Protein AF-A0A8H6GM80-F1 (afdb_monomer_lite)

pLDDT: mean 71.22, std 14.94, range [37.31, 90.62]

Structure (mmCIF, N/CA/C/O backbone):
data_AF-A0A8H6GM80-F1
#
_entry.id   AF-A0A8H6GM80-F1
#
loop_
_atom_site.group_PDB
_atom_site.id
_atom_site.type_symbol
_atom_site.label_atom_id
_atom_site.label_alt_id
_atom_site.label_comp_id
_atom_site.label_asym_id
_atom_site.label_entity_id
_atom_site.label_seq_id
_atom_site.pdbx_PDB_ins_code
_atom_site.Cartn_x
_atom_site.Cartn_y
_atom_site.Cartn_z
_atom_site.occupancy
_atom_site.B_iso_or_equiv
_atom_site.auth_seq_id
_atom_site.auth_comp_id
_atom_site.auth_asym_id
_atom_site.auth_atom_id
_atom_site.pdbx_PDB_model_num
ATOM 1 N N . MET A 1 1 ? -9.389 -9.774 24.289 1.00 68.50 1 MET A N 1
ATOM 2 C CA . MET A 1 1 ? -9.754 -8.345 24.229 1.00 68.50 1 MET A CA 1
ATOM 3 C C . MET A 1 1 ? -9.717 -7.884 22.783 1.00 68.50 1 MET A C 1
ATOM 5 O O . MET A 1 1 ? -8.784 -8.244 22.069 1.00 68.50 1 MET A O 1
ATOM 9 N N . GLU A 1 2 ? -10.727 -7.139 22.351 1.00 72.88 2 GLU A N 1
ATOM 10 C CA . GLU A 1 2 ? -10.858 -6.604 20.988 1.00 72.88 2 GLU A CA 1
ATOM 11 C C . GLU A 1 2 ? -9.755 -5.573 20.665 1.00 72.88 2 GLU A C 1
ATOM 13 O O . GLU A 1 2 ? -9.145 -5.624 19.599 1.00 72.88 2 GLU A O 1
ATOM 18 N N . THR A 1 3 ? -9.348 -4.752 21.636 1.00 73.00 3 THR A N 1
ATOM 19 C CA . THR A 1 3 ? -8.242 -3.785 21.493 1.00 73.00 3 THR A CA 1
ATOM 20 C C . THR A 1 3 ? -6.924 -4.424 21.049 1.00 73.00 3 THR A C 1
ATOM 22 O O . THR A 1 3 ? -6.280 -3.933 20.125 1.00 73.00 3 THR A O 1
ATOM 25 N N . ALA A 1 4 ? -6.534 -5.557 21.643 1.00 76.81 4 ALA A N 1
ATOM 26 C CA . ALA A 1 4 ? -5.304 -6.262 21.266 1.00 76.81 4 ALA A CA 1
ATOM 27 C C . ALA A 1 4 ? -5.347 -6.755 19.809 1.00 76.81 4 ALA A C 1
ATOM 29 O O . ALA A 1 4 ? -4.342 -6.722 19.103 1.00 76.81 4 ALA A O 1
ATOM 30 N N . ARG A 1 5 ? -6.531 -7.158 19.334 1.00 77.69 5 ARG A N 1
ATOM 31 C CA . ARG A 1 5 ? -6.760 -7.578 17.950 1.00 77.69 5 ARG A CA 1
ATOM 32 C C . ARG A 1 5 ? -6.654 -6.397 16.988 1.00 77.69 5 ARG A C 1
ATOM 34 O O . ARG A 1 5 ? -5.977 -6.516 15.973 1.00 77.69 5 ARG A O 1
ATOM 41 N N . ARG A 1 6 ? -7.251 -5.249 17.322 1.00 75.75 6 ARG A N 1
ATOM 42 C CA . ARG A 1 6 ? -7.136 -4.013 16.524 1.00 75.75 6 ARG A CA 1
ATOM 43 C C . ARG A 1 6 ? -5.678 -3.556 16.404 1.00 75.75 6 ARG A C 1
ATOM 45 O O . ARG A 1 6 ? -5.220 -3.260 15.303 1.00 75.75 6 ARG A O 1
ATOM 52 N N . VAL A 1 7 ? -4.936 -3.562 17.516 1.00 79.25 7 VAL A N 1
ATOM 53 C CA . VAL A 1 7 ? -3.498 -3.235 17.540 1.00 79.25 7 VAL A CA 1
ATOM 54 C C . VAL A 1 7 ? -2.699 -4.212 16.679 1.00 79.25 7 VAL A C 1
ATOM 56 O O . VAL A 1 7 ? -1.862 -3.784 15.889 1.00 79.25 7 VAL A O 1
ATOM 59 N N . TRP A 1 8 ? -2.991 -5.510 16.773 1.00 83.81 8 TRP A N 1
ATOM 60 C CA . TRP A 1 8 ? -2.336 -6.533 15.961 1.00 83.81 8 TRP A CA 1
ATOM 61 C C . TRP A 1 8 ? -2.511 -6.283 14.457 1.00 83.81 8 TRP A C 1
ATOM 63 O O . TRP A 1 8 ? -1.528 -6.222 13.720 1.00 83.81 8 TRP A O 1
ATOM 73 N N . TRP A 1 9 ? -3.745 -6.050 14.001 1.00 81.88 9 TRP A N 1
ATOM 74 C CA . TRP A 1 9 ? -4.018 -5.734 12.596 1.00 81.88 9 TRP A CA 1
ATOM 75 C C . TRP A 1 9 ? -3.342 -4.436 12.141 1.00 81.88 9 TRP A C 1
ATOM 77 O O . TRP A 1 9 ? -2.825 -4.380 11.028 1.00 81.88 9 TRP A O 1
ATOM 87 N N . TYR A 1 10 ? -3.273 -3.421 13.005 1.00 81.56 10 TYR A N 1
ATOM 88 C CA . TYR A 1 10 ? -2.550 -2.185 12.704 1.00 81.56 10 TYR A CA 1
ATOM 89 C C . TYR A 1 10 ? -1.044 -2.412 12.510 1.00 81.56 10 TYR A C 1
ATOM 91 O O . TYR A 1 10 ? -0.467 -1.885 11.557 1.00 81.56 10 TYR A O 1
ATOM 99 N N . LEU A 1 11 ? -0.413 -3.213 13.375 1.00 86.25 11 LEU A N 1
ATOM 100 C CA . LEU A 1 11 ? 1.009 -3.554 13.258 1.00 86.25 11 LEU A CA 1
ATOM 101 C C . LEU A 1 11 ? 1.302 -4.261 11.937 1.00 86.25 11 LEU A C 1
ATOM 103 O O . LEU A 1 11 ? 2.236 -3.882 11.243 1.00 86.25 11 LEU A O 1
ATOM 107 N N . ILE A 1 12 ? 0.461 -5.222 11.555 1.00 84.88 12 ILE A N 1
ATOM 108 C CA . ILE A 1 12 ? 0.599 -5.946 10.286 1.00 84.88 12 ILE A CA 1
ATOM 109 C C . ILE A 1 12 ? 0.426 -5.023 9.087 1.00 84.88 12 ILE A C 1
ATOM 111 O O . ILE A 1 12 ? 1.225 -5.080 8.161 1.00 84.88 12 ILE A O 1
ATOM 115 N N . GLY A 1 13 ? -0.607 -4.177 9.088 1.00 84.88 13 GLY A N 1
ATOM 116 C CA . GLY A 1 13 ? -0.810 -3.211 8.010 1.00 84.88 13 GLY A CA 1
ATOM 117 C C . GLY A 1 13 ? 0.378 -2.264 7.870 1.00 84.88 13 GLY A C 1
ATOM 118 O O . GLY A 1 13 ? 0.811 -1.979 6.762 1.00 84.88 13 GLY A O 1
ATOM 119 N N . THR A 1 14 ? 0.940 -1.824 8.996 1.00 86.44 14 THR A N 1
ATOM 120 C CA . THR A 1 14 ? 2.087 -0.910 9.026 1.00 86.44 14 THR A CA 1
ATOM 121 C C . THR A 1 14 ? 3.365 -1.590 8.544 1.00 86.44 14 THR A C 1
ATOM 123 O O . THR A 1 14 ? 4.041 -1.046 7.679 1.00 86.44 14 THR A O 1
ATOM 126 N N . ASP A 1 15 ? 3.668 -2.789 9.044 1.00 87.69 15 ASP A N 1
ATOM 127 C CA . ASP A 1 15 ? 4.794 -3.607 8.581 1.00 87.69 15 ASP A CA 1
ATOM 128 C C . ASP A 1 15 ? 4.686 -3.877 7.075 1.00 87.69 15 ASP A C 1
ATOM 130 O O . ASP A 1 15 ? 5.651 -3.705 6.328 1.00 87.69 15 ASP A O 1
ATOM 134 N N . ALA A 1 16 ? 3.469 -4.174 6.606 1.00 85.81 16 ALA A N 1
ATOM 135 C CA . ALA A 1 16 ? 3.229 -4.406 5.197 1.00 85.81 16 ALA A CA 1
ATOM 136 C C . ALA A 1 16 ? 3.372 -3.163 4.319 1.00 85.81 16 ALA A C 1
ATOM 138 O O . ALA A 1 16 ? 3.822 -3.249 3.180 1.00 85.81 16 ALA A O 1
ATOM 139 N N . MET A 1 17 ? 3.009 -2.003 4.854 1.00 87.69 17 MET A N 1
ATOM 140 C CA . MET A 1 17 ? 3.178 -0.724 4.183 1.00 87.69 17 MET A CA 1
ATOM 141 C C . MET A 1 17 ? 4.657 -0.326 4.097 1.00 87.69 17 MET A C 1
ATOM 143 O O . MET A 1 17 ? 5.117 0.122 3.050 1.00 87.69 17 MET A O 1
ATOM 147 N N . ILE A 1 18 ? 5.401 -0.476 5.199 1.00 86.94 18 ILE A N 1
ATOM 148 C CA . ILE A 1 18 ? 6.799 -0.037 5.314 1.00 86.94 18 ILE A CA 1
ATOM 149 C C . ILE A 1 18 ? 7.702 -0.822 4.368 1.00 86.94 18 ILE A C 1
ATOM 151 O O . ILE A 1 18 ? 8.552 -0.220 3.716 1.00 86.94 18 ILE A O 1
ATOM 155 N N . SER A 1 19 ? 7.481 -2.127 4.218 1.00 86.31 19 SER A N 1
ATOM 156 C CA . SER A 1 19 ? 8.267 -2.965 3.302 1.00 86.31 19 SER A CA 1
ATOM 157 C C . SER A 1 19 ? 8.147 -2.549 1.829 1.00 86.31 19 SER A C 1
ATOM 159 O O . SER A 1 19 ? 8.961 -2.939 0.993 1.00 86.31 19 SER A O 1
ATOM 161 N N . ARG A 1 20 ? 7.134 -1.751 1.475 1.00 85.75 20 ARG A N 1
ATOM 162 C CA . ARG A 1 20 ? 6.942 -1.229 0.118 1.00 85.75 20 ARG A CA 1
ATOM 163 C C . ARG A 1 20 ? 7.682 0.084 -0.126 1.00 85.75 20 ARG A C 1
ATOM 165 O O . ARG A 1 20 ? 7.876 0.455 -1.290 1.00 85.75 20 ARG A O 1
ATOM 172 N N . PHE A 1 21 ? 8.094 0.795 0.921 1.00 83.88 21 PHE A N 1
ATOM 173 C CA . PHE A 1 21 ? 8.881 2.016 0.780 1.00 83.88 21 PHE A CA 1
ATOM 174 C C . PHE A 1 21 ? 10.368 1.698 0.556 1.00 83.88 21 PHE A C 1
ATOM 176 O O . PHE A 1 21 ? 10.851 0.675 1.040 1.00 83.88 21 PHE A O 1
ATOM 183 N N . PRO A 1 22 ? 11.099 2.545 -0.194 1.00 78.50 22 PRO A N 1
ATOM 184 C CA . PRO A 1 22 ? 12.536 2.375 -0.370 1.00 78.50 22 PRO A CA 1
ATOM 185 C C . PRO A 1 22 ? 13.278 2.435 0.965 1.00 78.50 22 PRO A C 1
ATOM 187 O O . PRO A 1 22 ? 13.010 3.312 1.788 1.00 78.50 22 PRO A O 1
ATOM 190 N N . GLY A 1 23 ? 14.240 1.536 1.162 1.00 80.62 23 GLY A N 1
ATOM 191 C CA . GLY A 1 23 ? 15.096 1.541 2.345 1.00 80.62 23 GLY A CA 1
ATOM 192 C C . GLY A 1 23 ? 15.593 0.151 2.746 1.00 80.62 23 GLY A C 1
ATOM 193 O O . GLY A 1 23 ? 15.346 -0.825 2.043 1.00 80.62 23 GLY A O 1
ATOM 194 N N . PRO A 1 24 ? 16.261 0.033 3.907 1.00 79.38 24 PRO A N 1
ATOM 195 C CA . PRO A 1 24 ? 16.845 -1.229 4.377 1.00 79.38 24 PRO A CA 1
ATOM 196 C C . PRO A 1 24 ? 15.836 -2.369 4.571 1.00 79.38 24 PRO A C 1
ATOM 198 O O . PRO A 1 24 ? 16.219 -3.533 4.605 1.00 79.38 24 PRO A O 1
ATOM 201 N N . HIS A 1 25 ? 14.556 -2.031 4.727 1.00 76.38 25 HIS A N 1
ATOM 202 C CA . HIS A 1 25 ? 13.464 -2.976 4.957 1.00 76.38 25 HIS A CA 1
ATOM 203 C C . HIS A 1 25 ? 12.649 -3.265 3.691 1.00 76.38 25 HIS A C 1
ATOM 205 O O . HIS A 1 25 ? 11.655 -3.987 3.752 1.00 76.38 25 HIS A O 1
ATOM 211 N N . GLU A 1 26 ? 13.041 -2.703 2.545 1.00 82.75 26 GLU A N 1
ATOM 212 C CA . GLU A 1 26 ? 12.321 -2.898 1.294 1.00 82.75 26 GLU A CA 1
ATOM 213 C C . GLU A 1 26 ? 12.203 -4.391 0.946 1.00 82.75 26 GLU A C 1
ATOM 215 O O . GLU A 1 26 ? 13.153 -5.166 1.060 1.00 82.75 26 GLU A O 1
ATOM 220 N N . GLY A 1 27 ? 11.001 -4.805 0.548 1.00 78.50 27 GLY A N 1
ATOM 221 C CA . GLY A 1 27 ? 10.684 -6.180 0.174 1.00 78.50 27 GLY A CA 1
ATOM 222 C C . GLY A 1 27 ? 10.676 -7.177 1.334 1.00 78.50 27 GLY A C 1
ATOM 223 O O . GLY A 1 27 ? 10.428 -8.360 1.106 1.00 78.50 27 GLY A O 1
ATOM 224 N N . THR A 1 28 ? 10.909 -6.726 2.570 1.00 81.81 28 THR A N 1
ATOM 225 C CA . THR A 1 28 ? 10.991 -7.594 3.746 1.00 81.81 28 THR A CA 1
ATOM 226 C C . THR A 1 28 ? 9.916 -7.217 4.759 1.00 81.81 28 THR A C 1
ATOM 228 O O . THR A 1 28 ? 9.810 -6.065 5.163 1.00 81.81 28 THR A O 1
ATOM 231 N N . TYR A 1 29 ? 9.127 -8.201 5.185 1.00 79.44 29 TYR A N 1
ATOM 232 C CA . TYR A 1 29 ? 8.116 -8.049 6.234 1.00 79.44 29 TYR A CA 1
ATOM 233 C C . TYR A 1 29 ? 8.657 -8.640 7.534 1.00 79.44 29 TYR A C 1
ATOM 235 O O . TYR A 1 29 ? 9.194 -9.752 7.526 1.00 79.44 29 TYR A O 1
ATOM 243 N N . LEU A 1 30 ? 8.502 -7.929 8.649 1.00 82.62 30 LEU A N 1
ATOM 244 C CA . LEU A 1 30 ? 8.855 -8.448 9.968 1.00 82.62 30 LEU A CA 1
ATOM 245 C C . LEU A 1 30 ? 7.798 -9.443 10.472 1.00 82.62 30 LEU A C 1
ATOM 247 O O . LEU A 1 30 ? 8.117 -10.386 11.197 1.00 82.62 30 LEU A O 1
ATOM 251 N N . ILE A 1 31 ? 6.535 -9.251 10.078 1.00 84.31 31 ILE A N 1
ATOM 252 C CA . ILE A 1 31 ? 5.399 -10.065 10.503 1.00 84.31 31 ILE A CA 1
ATOM 253 C C . ILE A 1 31 ? 4.951 -10.936 9.336 1.00 84.31 31 ILE A C 1
ATOM 255 O O . ILE A 1 31 ? 4.329 -10.468 8.382 1.00 84.31 31 ILE A O 1
ATOM 259 N N . ASN A 1 32 ? 5.219 -12.240 9.427 1.00 75.31 32 ASN A N 1
ATOM 260 C CA . ASN A 1 32 ? 4.848 -13.156 8.359 1.00 75.31 32 ASN A CA 1
ATOM 261 C C . ASN A 1 32 ? 3.312 -13.245 8.223 1.00 75.31 32 ASN A C 1
ATOM 263 O O . ASN A 1 32 ? 2.627 -13.654 9.169 1.00 75.31 32 ASN A O 1
ATOM 267 N N . PRO A 1 33 ? 2.761 -12.981 7.024 1.00 65.88 33 PRO A N 1
ATOM 268 C CA . PRO A 1 33 ? 1.349 -13.152 6.704 1.00 65.88 33 PRO A CA 1
ATOM 269 C C . PRO A 1 33 ? 0.724 -14.479 7.146 1.00 65.88 33 PRO A C 1
ATOM 271 O O . PRO A 1 33 ? -0.448 -14.494 7.519 1.00 65.88 33 PRO A O 1
ATOM 274 N N . ARG A 1 34 ? 1.492 -15.575 7.116 1.00 68.62 34 ARG A N 1
ATOM 275 C CA . ARG A 1 34 ? 1.068 -16.943 7.467 1.00 68.62 34 ARG A CA 1
ATOM 276 C C . ARG A 1 34 ? 1.083 -17.208 8.973 1.00 68.62 34 ARG A C 1
ATOM 278 O O . ARG A 1 34 ? 0.441 -18.147 9.426 1.00 68.62 34 ARG A O 1
ATOM 285 N N . GLN A 1 35 ? 1.787 -16.382 9.745 1.00 70.56 35 GLN A N 1
ATOM 286 C CA . GLN A 1 35 ? 1.767 -16.412 11.212 1.00 70.56 35 GLN A CA 1
ATOM 287 C C . GLN A 1 35 ? 0.606 -15.584 11.785 1.00 70.56 35 GLN A C 1
ATOM 289 O O . GLN A 1 35 ? 0.353 -15.593 12.989 1.00 70.56 35 GLN A O 1
ATOM 294 N N . MET A 1 36 ? -0.153 -14.906 10.920 1.00 67.12 36 MET A N 1
ATOM 295 C CA . MET A 1 36 ? -1.353 -14.168 11.284 1.00 67.12 36 MET A CA 1
ATOM 296 C C . MET A 1 36 ? -2.550 -15.113 11.453 1.00 67.12 36 MET A C 1
ATOM 298 O O . MET A 1 36 ? -3.406 -15.214 10.580 1.00 67.12 36 MET A O 1
ATOM 302 N N . ASN A 1 37 ? -2.633 -15.788 12.600 1.00 66.88 37 ASN A N 1
ATOM 303 C CA . ASN A 1 37 ? -3.788 -16.617 12.965 1.00 66.88 37 ASN A CA 1
ATOM 304 C C . ASN A 1 37 ? -4.766 -15.867 13.887 1.00 66.88 37 ASN A C 1
ATOM 306 O O . ASN A 1 37 ? -5.201 -16.371 14.923 1.00 66.88 37 ASN A O 1
ATOM 310 N N . VAL A 1 38 ? -5.063 -14.611 13.551 1.00 69.06 38 VAL A N 1
ATOM 311 C CA . VAL A 1 38 ? -5.965 -13.769 14.339 1.00 69.06 38 VAL A CA 1
ATOM 312 C C . VAL A 1 38 ? -7.197 -13.462 13.502 1.00 69.06 38 VAL A C 1
ATOM 314 O O . VAL A 1 38 ? -7.093 -12.944 12.393 1.00 69.06 38 VAL A O 1
ATOM 317 N N . ARG A 1 39 ? -8.376 -13.792 14.045 1.00 68.69 39 ARG A N 1
ATOM 318 C CA . ARG A 1 39 ? -9.667 -13.462 13.425 1.00 68.69 39 ARG A CA 1
ATOM 319 C C . ARG A 1 39 ? -9.736 -11.965 13.111 1.00 68.69 39 ARG A C 1
ATOM 321 O O . ARG A 1 39 ? -9.150 -11.150 13.831 1.00 68.69 39 ARG A O 1
ATOM 328 N N . LYS A 1 40 ? -10.468 -11.610 12.054 1.00 68.12 40 LYS A N 1
ATOM 329 C CA . LYS A 1 40 ? -10.789 -10.209 11.770 1.00 68.12 40 LYS A CA 1
ATOM 330 C C . LYS A 1 40 ? -11.449 -9.587 13.010 1.00 68.12 40 LYS A C 1
ATOM 332 O O . LYS A 1 40 ? -12.224 -10.285 13.673 1.00 68.12 40 LYS A O 1
ATOM 337 N N . PRO A 1 41 ? -11.102 -8.347 13.378 1.00 64.81 41 PRO A N 1
ATOM 338 C CA . PRO A 1 41 ? -11.783 -7.664 14.461 1.00 64.81 41 PRO A CA 1
ATOM 339 C C . PRO A 1 41 ? -13.255 -7.531 14.110 1.00 64.81 41 PRO A C 1
ATOM 341 O O . PRO A 1 41 ? -13.620 -7.258 12.967 1.00 64.81 41 PRO A O 1
ATOM 344 N N . LEU A 1 42 ? -14.089 -7.841 15.094 1.00 58.16 42 LEU A N 1
ATOM 345 C CA . LEU A 1 42 ? -15.520 -7.645 14.984 1.00 58.16 42 LEU A CA 1
ATOM 346 C C . LEU A 1 42 ? -15.725 -6.157 15.262 1.00 58.16 42 LEU A C 1
ATOM 348 O O . LEU A 1 42 ? -15.320 -5.683 16.320 1.00 58.16 42 LEU A O 1
ATOM 352 N N . ASN A 1 43 ? -16.277 -5.428 14.293 1.00 52.38 43 ASN A N 1
ATOM 353 C CA . ASN A 1 43 ? -16.664 -4.019 14.407 1.00 52.38 43 ASN A CA 1
ATOM 354 C C . ASN A 1 43 ? -17.780 -3.833 15.451 1.00 52.38 43 ASN A C 1
ATOM 356 O O . ASN A 1 43 ? -18.923 -3.544 15.123 1.00 52.38 43 ASN A O 1
ATOM 360 N N . ALA A 1 44 ? -17.466 -4.069 16.713 1.00 50.31 44 ALA A N 1
ATOM 361 C CA . ALA A 1 44 ? -18.314 -3.827 17.864 1.00 50.31 44 ALA A CA 1
ATOM 362 C C . ALA A 1 44 ? -17.398 -3.318 18.979 1.00 50.31 44 ALA A C 1
ATOM 364 O O . ALA A 1 44 ? -16.291 -3.839 19.150 1.00 50.31 44 ALA A O 1
ATOM 365 N N . ASP A 1 45 ? -17.807 -2.258 19.670 1.00 51.38 45 ASP A N 1
ATOM 366 C CA . ASP A 1 45 ? -17.112 -1.801 20.874 1.00 51.38 45 ASP A CA 1
ATOM 367 C C . ASP A 1 45 ? -17.579 -2.611 22.070 1.00 51.38 45 ASP A C 1
ATOM 369 O O . ASP A 1 45 ? -18.627 -3.248 22.019 1.00 51.38 45 ASP A O 1
ATOM 373 N N . ASP A 1 46 ? -16.793 -2.591 23.146 1.00 57.66 46 ASP A N 1
ATOM 374 C CA . ASP A 1 46 ? -17.190 -3.293 24.364 1.00 57.66 46 ASP A CA 1
ATOM 375 C C . ASP A 1 46 ? -18.409 -2.618 25.046 1.00 57.66 46 ASP A C 1
ATOM 377 O O . ASP A 1 46 ? -18.969 -3.262 25.915 1.00 57.66 46 ASP A O 1
ATOM 381 N N . GLU A 1 47 ? -18.852 -1.408 24.632 1.00 46.69 47 GLU A N 1
ATOM 382 C CA . GLU A 1 47 ? -20.258 -0.920 24.750 1.00 46.69 47 GLU A CA 1
ATOM 383 C C . GLU A 1 47 ? -20.605 0.305 23.847 1.00 46.69 47 GLU A C 1
ATOM 385 O O . GLU A 1 47 ? -21.764 0.460 23.496 1.00 46.69 47 GLU A O 1
ATOM 390 N N . ASP A 1 48 ? -19.678 1.162 23.392 1.00 48.88 48 ASP A N 1
ATOM 391 C CA . ASP A 1 48 ? -20.041 2.367 22.602 1.00 48.88 48 ASP A CA 1
ATOM 392 C C . ASP A 1 48 ? -19.048 2.646 21.470 1.00 48.88 48 ASP A C 1
ATOM 394 O O . ASP A 1 48 ? -18.023 3.281 21.704 1.00 48.88 48 ASP A O 1
ATOM 398 N N . LEU A 1 49 ? -19.377 2.208 20.244 1.00 51.53 49 LEU A N 1
ATOM 399 C CA . LEU A 1 49 ? -18.590 2.420 19.021 1.00 51.53 49 LEU A CA 1
ATOM 400 C C . LEU A 1 49 ? -18.388 3.914 18.772 1.00 51.53 49 LEU A C 1
ATOM 402 O O . LEU A 1 49 ? -19.191 4.559 18.096 1.00 51.53 49 LEU A O 1
ATOM 406 N N . VAL A 1 50 ? -17.275 4.466 19.263 1.00 43.59 50 VAL A N 1
ATOM 407 C CA . VAL A 1 50 ? -16.832 5.807 18.871 1.00 43.59 50 VAL A CA 1
ATOM 408 C C . VAL A 1 50 ? -16.346 5.716 17.428 1.00 43.59 50 VAL A C 1
ATOM 410 O O . VAL A 1 50 ? -15.201 5.393 17.097 1.00 43.59 50 VAL A O 1
ATOM 413 N N . GLU A 1 51 ? -17.313 5.958 16.559 1.00 48.31 51 GLU A N 1
ATOM 414 C CA . GLU A 1 51 ? -17.288 5.965 15.112 1.00 48.31 51 GLU A CA 1
ATOM 415 C C . GLU A 1 51 ? -16.015 6.707 14.634 1.00 48.31 51 GLU A C 1
ATOM 417 O O . GLU A 1 51 ? -15.903 7.930 14.725 1.00 48.31 51 GLU A O 1
ATOM 422 N N . GLY A 1 52 ? -14.998 5.938 14.222 1.00 48.84 52 GLY A N 1
ATOM 423 C CA . GLY A 1 52 ? -13.626 6.409 13.966 1.00 48.84 52 GLY A CA 1
ATOM 424 C C . GLY A 1 52 ? -12.528 5.361 14.219 1.00 48.84 52 GLY A C 1
ATOM 425 O O . GLY A 1 52 ? -11.482 5.392 13.563 1.00 48.84 52 GLY A O 1
ATOM 426 N N . GLN A 1 53 ? -12.765 4.395 15.114 1.00 48.53 53 GLN A N 1
ATOM 427 C CA . GLN A 1 53 ? -11.825 3.290 15.380 1.00 48.53 53 GLN A CA 1
ATOM 428 C C . GLN A 1 53 ? -11.968 2.114 14.390 1.00 48.53 53 GLN A C 1
ATOM 430 O O . GLN A 1 53 ? -11.016 1.373 14.147 1.00 48.53 53 GLN A O 1
ATOM 435 N N . GLU A 1 54 ? -13.126 2.037 13.738 1.00 53.03 54 GLU A N 1
ATOM 436 C CA . GLU A 1 54 ? -13.577 1.012 12.786 1.00 53.03 54 GLU A CA 1
ATOM 437 C C . GLU A 1 54 ? -12.766 0.957 11.470 1.00 53.03 54 GLU A C 1
ATOM 439 O O . GLU A 1 54 ? -12.786 -0.011 10.712 1.00 53.03 54 GLU A O 1
ATOM 444 N N . LEU A 1 55 ? -11.996 2.009 11.189 1.00 56.25 55 LEU A N 1
ATOM 445 C CA . LEU A 1 55 ? -11.468 2.274 9.848 1.00 56.25 55 LEU A CA 1
ATOM 446 C C . LEU A 1 55 ? -9.959 1.982 9.739 1.00 56.25 55 LEU A C 1
ATOM 448 O O . LEU A 1 55 ? -9.457 1.668 8.660 1.00 56.25 55 LEU A O 1
ATOM 452 N N . ARG A 1 56 ? -9.235 1.968 10.874 1.00 58.09 56 ARG A N 1
ATOM 453 C CA . ARG A 1 56 ? -7.790 1.643 10.915 1.00 58.09 56 ARG A CA 1
ATOM 454 C C . ARG A 1 56 ? -7.514 0.188 10.544 1.00 58.09 56 ARG A C 1
ATOM 456 O O . ARG A 1 56 ? -6.508 -0.097 9.903 1.00 58.09 56 ARG A O 1
ATOM 463 N N . VAL A 1 57 ? -8.410 -0.724 10.920 1.00 67.06 57 VAL A N 1
ATOM 464 C CA . VAL A 1 57 ? -8.341 -2.133 10.503 1.00 67.06 57 VAL A CA 1
ATOM 465 C C . VAL A 1 57 ? -8.535 -2.232 8.993 1.00 67.06 57 VAL A C 1
ATOM 467 O O . VAL A 1 57 ? -7.782 -2.933 8.322 1.00 67.06 57 VAL A O 1
ATOM 470 N N . ARG A 1 58 ? -9.496 -1.476 8.449 1.00 71.38 58 ARG A N 1
ATOM 471 C CA . ARG A 1 58 ? -9.775 -1.456 7.011 1.00 71.38 58 ARG A CA 1
ATOM 472 C C . ARG A 1 58 ? -8.555 -0.992 6.216 1.00 71.38 58 ARG A C 1
ATOM 474 O O . ARG A 1 58 ? -8.255 -1.576 5.184 1.00 71.38 58 ARG A O 1
ATOM 481 N N . LEU A 1 59 ? -7.803 -0.012 6.727 1.00 75.56 59 LEU A N 1
ATOM 482 C CA . LEU A 1 59 ? -6.531 0.408 6.133 1.00 75.56 59 LEU A CA 1
ATOM 483 C C . LEU A 1 59 ? -5.516 -0.746 6.065 1.00 75.56 59 LEU A C 1
ATOM 485 O O . LEU A 1 59 ? -4.918 -0.962 5.016 1.00 75.56 59 LEU A O 1
ATOM 489 N N . ALA A 1 60 ? -5.346 -1.506 7.149 1.00 78.44 60 ALA A N 1
ATOM 490 C CA . ALA A 1 60 ? -4.426 -2.643 7.175 1.00 78.44 60 ALA A CA 1
ATOM 491 C C . ALA A 1 60 ? -4.828 -3.755 6.191 1.00 78.44 60 ALA A C 1
ATOM 493 O O . ALA A 1 60 ? -3.971 -4.311 5.508 1.00 78.44 60 ALA A O 1
ATOM 494 N N . GLU A 1 61 ? -6.126 -4.051 6.078 1.00 79.69 61 GLU A N 1
ATOM 495 C CA . GLU A 1 61 ? -6.640 -4.998 5.081 1.00 79.69 61 GLU A CA 1
ATOM 496 C C . GLU A 1 61 ? -6.377 -4.520 3.652 1.00 79.69 61 GLU A C 1
ATOM 498 O O . GLU A 1 61 ? -5.977 -5.307 2.798 1.00 79.69 61 GLU A O 1
ATOM 503 N N . VAL A 1 62 ? -6.582 -3.230 3.401 1.00 82.50 62 VAL A N 1
ATOM 504 C CA . VAL A 1 62 ? -6.402 -2.611 2.089 1.00 82.50 62 VAL A CA 1
ATOM 505 C C . VAL A 1 62 ? -4.921 -2.586 1.693 1.00 82.50 62 VAL A C 1
ATOM 507 O O . VAL A 1 62 ? -4.584 -3.014 0.593 1.00 82.50 62 VAL A O 1
ATOM 510 N N . VAL A 1 63 ? -4.014 -2.201 2.597 1.00 84.69 63 VAL A N 1
ATOM 511 C CA . VAL A 1 63 ? -2.555 -2.273 2.370 1.00 84.69 63 VAL A CA 1
ATOM 512 C C . VAL A 1 63 ? -2.095 -3.711 2.121 1.00 84.69 63 VAL A C 1
ATOM 514 O O . VAL A 1 63 ? -1.227 -3.961 1.282 1.00 84.69 63 VAL A O 1
ATOM 517 N N . ARG A 1 64 ? -2.682 -4.678 2.829 1.00 80.69 64 ARG A N 1
ATOM 518 C CA . ARG A 1 64 ? -2.372 -6.090 2.612 1.00 80.69 64 ARG A CA 1
ATOM 519 C C . ARG A 1 64 ? -2.870 -6.583 1.262 1.00 80.69 64 ARG A C 1
ATOM 521 O O . ARG A 1 64 ? -2.109 -7.199 0.532 1.00 80.69 64 ARG A O 1
ATOM 528 N N . ASN A 1 65 ? -4.107 -6.261 0.902 1.00 82.25 65 ASN A N 1
ATOM 529 C CA . ASN A 1 65 ? -4.653 -6.593 -0.407 1.00 82.25 65 ASN A CA 1
ATOM 530 C C . ASN A 1 65 ? -3.800 -6.001 -1.538 1.00 82.25 65 ASN A C 1
ATOM 532 O O . ASN A 1 65 ? -3.514 -6.700 -2.505 1.00 82.25 65 ASN A O 1
ATOM 536 N N . PHE A 1 66 ? -3.329 -4.762 -1.376 1.00 85.50 66 PHE A N 1
ATOM 537 C CA . PHE A 1 66 ? -2.368 -4.152 -2.291 1.00 85.50 66 PHE A CA 1
ATOM 538 C C . PHE A 1 66 ? -1.082 -4.971 -2.385 1.00 85.50 66 PHE A C 1
ATOM 540 O O . PHE A 1 66 ? -0.647 -5.321 -3.472 1.00 85.50 66 PHE A O 1
ATOM 547 N N . THR A 1 67 ? -0.490 -5.301 -1.238 1.00 82.88 67 THR A N 1
ATOM 548 C CA . THR A 1 67 ? 0.749 -6.081 -1.148 1.00 82.88 67 THR A CA 1
ATOM 549 C C . THR A 1 67 ? 0.628 -7.443 -1.831 1.00 82.88 67 THR A C 1
ATOM 551 O O . THR A 1 67 ? 1.546 -7.856 -2.533 1.00 82.88 67 THR A O 1
ATOM 554 N N . ASP A 1 68 ? -0.506 -8.117 -1.644 1.00 79.81 68 ASP A N 1
ATOM 555 C CA . ASP A 1 68 ? -0.767 -9.443 -2.201 1.00 79.81 68 ASP A CA 1
ATOM 556 C C . ASP A 1 68 ? -1.045 -9.392 -3.718 1.00 79.81 68 ASP A C 1
ATOM 558 O O . ASP A 1 68 ? -0.733 -10.344 -4.431 1.00 79.81 68 ASP A O 1
ATOM 562 N N . ARG A 1 69 ? -1.642 -8.299 -4.221 1.00 78.88 69 ARG A N 1
ATOM 563 C CA . ARG A 1 69 ? -2.020 -8.135 -5.639 1.00 78.88 69 ARG A CA 1
ATOM 564 C C . ARG A 1 69 ? -0.953 -7.462 -6.499 1.00 78.88 69 ARG A C 1
ATOM 566 O O . ARG A 1 69 ? -0.928 -7.695 -7.702 1.00 78.88 69 ARG A O 1
ATOM 573 N N . VAL A 1 70 ? -0.122 -6.602 -5.914 1.00 81.50 70 VAL A N 1
ATOM 574 C CA . VAL A 1 70 ? 0.825 -5.748 -6.638 1.00 81.50 70 VAL A CA 1
ATOM 575 C C . VAL A 1 70 ? 2.246 -6.268 -6.407 1.00 81.50 70 VAL A C 1
ATOM 577 O O . VAL A 1 70 ? 2.789 -6.103 -5.307 1.00 81.50 70 VAL A O 1
ATOM 580 N N . PRO A 1 71 ? 2.891 -6.864 -7.428 1.00 76.56 71 PRO A N 1
ATOM 581 C CA . PRO A 1 71 ? 4.247 -7.388 -7.319 1.00 76.56 71 PRO A CA 1
ATOM 582 C C . PRO A 1 71 ? 5.245 -6.378 -6.737 1.00 76.56 71 PRO A C 1
ATOM 584 O O . PRO A 1 71 ? 5.126 -5.159 -6.910 1.00 76.56 71 PRO A O 1
ATOM 587 N N . LEU A 1 72 ? 6.251 -6.886 -6.024 1.00 73.06 72 LEU A N 1
ATOM 588 C CA . LEU A 1 72 ? 7.435 -6.103 -5.678 1.00 73.06 72 LEU A CA 1
ATOM 589 C C . LEU A 1 72 ? 8.282 -5.963 -6.944 1.00 73.06 72 LEU A C 1
ATOM 591 O O . LEU A 1 72 ? 8.965 -6.901 -7.347 1.00 73.06 72 LEU A O 1
ATOM 595 N N . THR A 1 73 ? 8.230 -4.803 -7.587 1.00 69.62 73 THR A N 1
ATOM 596 C CA . THR A 1 73 ? 9.139 -4.487 -8.690 1.00 69.62 73 THR A CA 1
ATOM 597 C C . THR A 1 73 ? 10.453 -3.994 -8.104 1.00 69.62 73 THR A C 1
ATOM 599 O O . THR A 1 73 ? 10.471 -2.952 -7.442 1.00 69.62 73 THR A O 1
ATOM 602 N N . ASN A 1 74 ? 11.552 -4.715 -8.340 1.00 63.69 74 ASN A N 1
ATOM 603 C CA . ASN A 1 74 ? 12.870 -4.244 -7.935 1.00 63.69 74 ASN A CA 1
ATOM 604 C C . ASN A 1 74 ? 13.349 -3.196 -8.947 1.00 63.69 74 ASN A C 1
ATOM 606 O O . ASN A 1 74 ? 14.071 -3.488 -9.898 1.00 63.69 74 ASN A O 1
ATOM 610 N N . SER A 1 75 ? 12.917 -1.953 -8.738 1.00 57.66 75 SER A N 1
ATOM 611 C CA . SER A 1 75 ? 13.246 -0.794 -9.576 1.00 57.66 75 SER A CA 1
ATOM 612 C C . SER A 1 75 ? 14.751 -0.498 -9.644 1.00 57.66 75 SER A C 1
ATOM 614 O O . SER A 1 75 ? 15.184 0.292 -10.478 1.00 57.66 75 SER A O 1
ATOM 616 N N . SER A 1 76 ? 15.546 -1.129 -8.774 1.00 57.94 76 SER A N 1
ATOM 617 C CA . SER A 1 76 ? 17.001 -0.988 -8.687 1.00 57.94 76 SER A CA 1
ATOM 618 C C . SER A 1 76 ? 17.749 -1.603 -9.867 1.00 57.94 76 SER A C 1
ATOM 620 O O . SER A 1 76 ? 18.897 -1.230 -10.088 1.00 57.94 76 SER A O 1
ATOM 622 N N . ASN A 1 77 ? 17.137 -2.543 -10.607 1.00 58.22 77 ASN A N 1
ATOM 623 C CA . ASN A 1 77 ? 17.779 -3.172 -11.765 1.00 58.22 77 ASN A CA 1
ATOM 624 C C . ASN A 1 77 ? 16.950 -3.005 -13.056 1.00 58.22 77 ASN A C 1
ATOM 626 O O . ASN A 1 77 ? 16.243 -3.920 -13.486 1.00 58.22 77 ASN A O 1
ATOM 630 N N . PRO A 1 78 ? 17.001 -1.803 -13.652 1.00 57.19 78 PRO A N 1
ATOM 631 C CA . PRO A 1 78 ? 16.196 -1.416 -14.803 1.00 57.19 78 PRO A CA 1
ATOM 632 C C . PRO A 1 78 ? 16.372 -2.261 -16.083 1.00 57.19 78 PRO A C 1
ATOM 634 O O . PRO A 1 78 ? 15.541 -2.147 -16.986 1.00 57.19 78 PRO A O 1
ATOM 637 N N . ASP A 1 79 ? 17.428 -3.073 -16.172 1.00 60.84 79 ASP A N 1
ATOM 638 C CA . ASP A 1 79 ? 17.715 -3.967 -17.308 1.00 60.84 79 ASP A CA 1
ATOM 639 C C . ASP A 1 79 ? 17.052 -5.350 -17.163 1.00 60.84 79 ASP A C 1
ATOM 641 O O . ASP A 1 79 ? 17.005 -6.131 -18.111 1.00 60.84 79 ASP A O 1
ATOM 645 N N . VAL A 1 80 ? 16.523 -5.658 -15.973 1.00 56.69 80 VAL A N 1
ATOM 646 C CA . VAL A 1 80 ? 15.911 -6.956 -15.636 1.00 56.69 80 VAL A CA 1
ATOM 647 C C . VAL A 1 80 ? 14.392 -6.950 -15.847 1.00 56.69 80 VAL A C 1
ATOM 649 O O . VAL A 1 80 ? 13.783 -8.008 -16.005 1.00 56.69 80 VAL A O 1
ATOM 652 N N . HIS A 1 81 ? 13.759 -5.776 -15.875 1.00 61.94 81 HIS A N 1
ATOM 653 C CA . HIS A 1 81 ? 12.312 -5.642 -16.030 1.00 61.94 81 HIS A CA 1
ATOM 654 C C . HIS A 1 81 ? 11.968 -4.992 -17.371 1.00 61.94 81 HIS A C 1
ATOM 656 O O . HIS A 1 81 ? 12.388 -3.869 -17.643 1.00 61.94 81 HIS A O 1
ATOM 662 N N . SER A 1 82 ? 11.179 -5.685 -18.201 1.00 70.62 82 SER A N 1
ATOM 663 C CA . SER A 1 82 ? 10.607 -5.075 -19.400 1.00 70.62 82 SER A CA 1
ATOM 664 C C . SER A 1 82 ? 9.669 -3.939 -18.991 1.00 70.62 82 SER A C 1
ATOM 666 O O . SER A 1 82 ? 8.966 -4.022 -17.981 1.00 70.62 82 SER A O 1
ATOM 668 N N . TYR A 1 83 ? 9.640 -2.872 -19.787 1.00 76.62 83 TYR A N 1
ATOM 669 C CA . TYR A 1 83 ? 8.713 -1.759 -19.577 1.00 76.62 83 TYR A CA 1
ATOM 670 C C . TYR A 1 83 ? 7.244 -2.231 -19.534 1.00 76.62 83 TYR A C 1
ATOM 672 O O . TYR A 1 83 ? 6.434 -1.660 -18.811 1.00 76.62 83 TYR A O 1
ATOM 680 N N . ASP A 1 84 ? 6.917 -3.341 -20.200 1.00 80.12 84 ASP A N 1
ATOM 681 C CA . ASP A 1 84 ? 5.591 -3.968 -20.143 1.00 80.12 84 ASP A CA 1
ATOM 682 C C . ASP A 1 84 ? 5.180 -4.380 -18.720 1.00 80.12 84 ASP A C 1
ATOM 684 O O . ASP A 1 84 ? 4.045 -4.135 -18.317 1.00 80.12 84 ASP A O 1
ATOM 688 N N . LEU A 1 85 ? 6.105 -4.925 -17.918 1.00 81.44 85 LEU A N 1
ATOM 689 C CA . LEU A 1 85 ? 5.829 -5.272 -16.518 1.00 81.44 85 LEU A CA 1
ATOM 690 C C . LEU A 1 85 ? 5.539 -4.020 -15.678 1.00 81.44 85 LEU A C 1
ATOM 692 O O . LEU A 1 85 ? 4.729 -4.051 -14.757 1.00 81.44 85 LEU A O 1
ATOM 696 N N . VAL A 1 86 ? 6.187 -2.897 -15.996 1.00 83.25 86 VAL A N 1
ATOM 697 C CA . VAL A 1 86 ? 5.944 -1.612 -15.322 1.00 83.25 86 VAL A CA 1
ATOM 698 C C . VAL A 1 86 ? 4.526 -1.130 -15.600 1.00 83.25 86 VAL A C 1
ATOM 700 O O . VAL A 1 86 ? 3.838 -0.698 -14.678 1.00 83.25 86 VAL A O 1
ATOM 703 N N . LEU A 1 87 ? 4.073 -1.239 -16.851 1.00 86.00 87 LEU A N 1
ATOM 704 C CA . LEU A 1 87 ? 2.710 -0.884 -17.241 1.00 86.00 87 LEU A CA 1
ATOM 705 C C . LEU A 1 87 ? 1.671 -1.816 -16.605 1.00 86.00 87 LEU A C 1
ATOM 707 O O . LEU A 1 87 ? 0.638 -1.338 -16.142 1.00 86.00 87 LEU A O 1
ATOM 711 N N . GLU A 1 88 ? 1.952 -3.119 -16.526 1.00 88.00 88 GLU A N 1
ATOM 712 C CA . GLU A 1 88 ? 1.083 -4.090 -15.849 1.00 88.00 88 GLU A CA 1
ATOM 713 C C . GLU A 1 88 ? 0.920 -3.753 -14.360 1.00 88.00 88 GLU A C 1
ATOM 715 O O . GLU A 1 88 ? -0.194 -3.725 -13.831 1.00 88.00 88 GLU A O 1
ATOM 720 N N . VAL A 1 89 ? 2.024 -3.429 -13.684 1.00 86.69 89 VAL A N 1
ATOM 721 C CA . VAL A 1 89 ? 2.006 -3.050 -12.268 1.00 86.69 89 VAL A CA 1
ATOM 722 C C . VAL A 1 89 ? 1.322 -1.693 -12.067 1.00 86.69 89 VAL A C 1
ATOM 724 O O . VAL A 1 89 ? 0.544 -1.560 -11.124 1.00 86.69 89 VAL A O 1
ATOM 727 N N . ASP A 1 90 ? 1.525 -0.703 -12.945 1.00 89.62 90 ASP A N 1
ATOM 728 C CA . ASP A 1 90 ? 0.800 0.580 -12.875 1.00 89.62 90 ASP A CA 1
ATOM 729 C C . ASP A 1 90 ? -0.711 0.384 -13.067 1.00 89.62 90 ASP A C 1
ATOM 731 O O . ASP A 1 90 ? -1.500 0.948 -12.306 1.00 89.62 90 ASP A O 1
ATOM 735 N N . ALA A 1 91 ? -1.120 -0.478 -14.004 1.00 90.62 91 ALA A N 1
ATOM 736 C CA . ALA A 1 91 ? -2.520 -0.840 -14.208 1.00 90.62 91 ALA A CA 1
ATOM 737 C C . ALA A 1 91 ? -3.119 -1.533 -12.973 1.00 90.62 91 ALA A C 1
ATOM 739 O O . ALA A 1 91 ? -4.229 -1.194 -12.557 1.00 90.62 91 ALA A O 1
ATOM 740 N N . ALA A 1 92 ? -2.378 -2.444 -12.334 1.00 88.25 92 ALA A N 1
ATOM 741 C CA . ALA A 1 92 ? -2.805 -3.085 -11.091 1.00 88.25 92 ALA A CA 1
ATOM 742 C C . ALA A 1 92 ? -2.967 -2.073 -9.941 1.00 88.25 92 ALA A C 1
ATOM 744 O O . ALA A 1 92 ? -3.933 -2.154 -9.177 1.00 88.25 92 ALA A O 1
ATOM 745 N N . ILE A 1 93 ? -2.065 -1.087 -9.837 1.00 89.44 93 ILE A N 1
ATOM 746 C CA . ILE A 1 93 ? -2.194 0.015 -8.874 1.00 89.44 93 ILE A CA 1
ATOM 747 C C . ILE A 1 93 ? -3.431 0.867 -9.193 1.00 89.44 93 ILE A C 1
ATOM 749 O O . ILE A 1 93 ? -4.185 1.202 -8.281 1.00 89.44 93 ILE A O 1
ATOM 753 N N . GLY A 1 94 ? -3.669 1.194 -10.465 1.00 90.00 94 GLY A N 1
ATOM 754 C CA . GLY A 1 94 ? -4.851 1.935 -10.911 1.00 90.00 94 GLY A CA 1
ATOM 755 C C . GLY A 1 94 ? -6.157 1.222 -10.556 1.00 90.00 94 GLY A C 1
ATOM 756 O O . GLY A 1 94 ? -7.032 1.815 -9.929 1.00 90.00 94 GLY A O 1
ATOM 757 N N . GLN A 1 95 ? -6.254 -0.075 -10.855 1.00 89.38 95 GLN A N 1
ATOM 758 C CA . GLN A 1 95 ? -7.420 -0.883 -10.494 1.00 89.38 95 GLN A CA 1
ATOM 759 C C . GLN A 1 95 ? -7.630 -0.925 -8.978 1.00 89.38 95 GLN A C 1
ATOM 761 O O . GLN A 1 95 ? -8.756 -0.828 -8.500 1.00 89.38 95 GLN A O 1
ATOM 766 N N . PHE A 1 96 ? -6.549 -1.028 -8.205 1.00 88.62 96 PHE A N 1
ATOM 767 C CA . PHE A 1 96 ? -6.643 -0.991 -6.753 1.00 88.62 96 PHE A CA 1
ATOM 768 C C . PHE A 1 96 ? -7.210 0.337 -6.235 1.00 88.62 96 PHE A C 1
ATOM 770 O O . PHE A 1 96 ? -8.042 0.311 -5.332 1.00 88.62 96 PHE A O 1
ATOM 777 N N . ILE A 1 97 ? -6.799 1.480 -6.803 1.00 87.62 97 ILE A N 1
ATOM 778 C CA . ILE A 1 97 ? -7.361 2.798 -6.457 1.00 87.62 97 ILE A CA 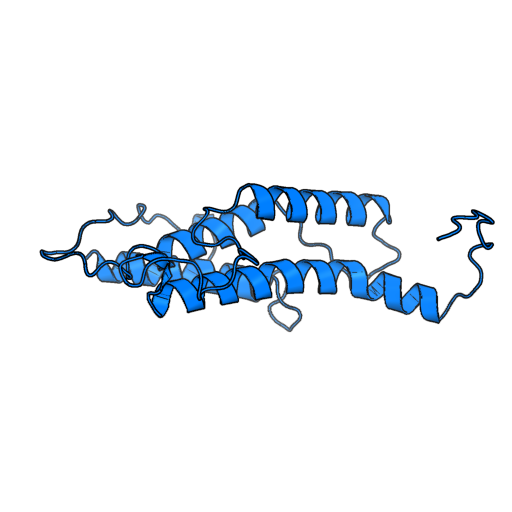1
ATOM 779 C C . ILE A 1 97 ? -8.868 2.814 -6.703 1.00 87.62 97 ILE A C 1
ATOM 781 O O . ILE A 1 97 ? -9.620 3.316 -5.867 1.00 87.62 97 ILE A O 1
ATOM 785 N N . GLU A 1 98 ? -9.316 2.235 -7.815 1.00 88.19 98 GLU A N 1
ATOM 786 C CA . GLU A 1 98 ? -10.739 2.162 -8.136 1.00 88.19 98 GLU A CA 1
ATOM 787 C C . GLU A 1 98 ? -11.519 1.217 -7.219 1.00 88.19 98 GLU A C 1
ATOM 789 O O . GLU A 1 98 ? -12.655 1.522 -6.847 1.00 88.19 98 GLU A O 1
ATOM 794 N N . ASP A 1 99 ? -10.894 0.134 -6.769 1.00 85.69 99 ASP A N 1
ATOM 795 C CA . ASP A 1 99 ? -11.472 -0.814 -5.814 1.00 85.69 99 ASP A CA 1
ATOM 796 C C . ASP A 1 99 ? -11.477 -0.280 -4.366 1.00 85.69 99 ASP A C 1
ATOM 798 O O . ASP A 1 99 ? -12.075 -0.897 -3.474 1.00 85.69 99 ASP A O 1
ATOM 802 N N . LEU A 1 100 ? -10.811 0.853 -4.091 1.00 81.62 100 LEU A N 1
ATOM 803 C CA . LEU A 1 100 ? -10.742 1.398 -2.739 1.00 81.62 100 LEU A CA 1
ATOM 804 C C . LEU A 1 100 ? -12.139 1.728 -2.203 1.00 81.62 100 LEU A C 1
ATOM 806 O O . LEU A 1 100 ? -12.985 2.291 -2.901 1.00 81.62 100 LEU A O 1
ATOM 810 N N . PRO A 1 101 ? -12.383 1.492 -0.907 1.00 79.19 101 PRO A N 1
ATOM 811 C CA . PRO A 1 101 ? -13.584 1.995 -0.273 1.00 79.19 101 PRO A CA 1
ATOM 812 C C . PRO A 1 101 ? -13.736 3.517 -0.418 1.00 79.19 101 PRO A C 1
ATOM 814 O O . PRO A 1 101 ? -12.748 4.231 -0.224 1.00 79.19 101 PRO A O 1
ATOM 817 N N . PRO A 1 102 ? -14.960 4.046 -0.622 1.00 76.06 102 PRO A N 1
ATOM 818 C CA . PRO A 1 102 ? -15.188 5.482 -0.827 1.00 76.06 102 PRO A CA 1
ATOM 819 C C . PRO A 1 102 ? -14.592 6.393 0.257 1.00 76.06 102 PRO A C 1
ATOM 821 O O . PRO A 1 102 ? -14.139 7.500 -0.018 1.00 76.06 102 PRO A O 1
ATOM 824 N N . PHE A 1 103 ? -14.529 5.938 1.510 1.00 73.12 103 PHE A N 1
ATOM 825 C CA . PHE A 1 103 ? -13.924 6.736 2.578 1.00 73.12 103 PHE A CA 1
ATOM 826 C C . PHE A 1 103 ? -12.386 6.805 2.518 1.00 73.12 103 PHE A C 1
ATOM 828 O O . PHE A 1 103 ? -11.821 7.765 3.041 1.00 73.12 103 PHE A O 1
ATOM 835 N N . LEU A 1 104 ? -11.713 5.840 1.878 1.00 75.38 104 LEU A N 1
ATOM 836 C CA . LEU A 1 104 ? -10.259 5.853 1.650 1.00 75.38 104 LEU A CA 1
ATOM 837 C C . LEU A 1 104 ? -9.875 6.497 0.317 1.00 75.38 104 LEU A C 1
ATOM 839 O O . LEU A 1 104 ? -8.739 6.950 0.192 1.00 75.38 104 LEU A O 1
ATOM 843 N N . LYS A 1 105 ? -10.799 6.566 -0.649 1.00 80.56 105 LYS A N 1
ATOM 844 C CA . LYS A 1 105 ? -10.582 7.281 -1.910 1.00 80.56 105 LYS A CA 1
ATOM 845 C C . LYS A 1 105 ? -10.309 8.766 -1.652 1.00 80.56 105 LYS A C 1
ATOM 847 O O . LYS A 1 105 ? -10.937 9.395 -0.793 1.00 80.56 105 LYS A O 1
ATOM 852 N N . PHE A 1 106 ? -9.352 9.326 -2.389 1.00 76.00 106 PHE A N 1
ATOM 853 C CA . PHE A 1 106 ? -9.174 10.772 -2.476 1.00 76.00 106 PHE A CA 1
ATOM 854 C C . PHE A 1 106 ? -10.258 11.337 -3.383 1.00 76.00 106 PHE A C 1
ATOM 856 O O . PHE A 1 106 ? -10.131 11.291 -4.601 1.00 76.00 106 PHE A O 1
ATOM 863 N N . ASN A 1 107 ? -11.338 11.850 -2.805 1.00 66.81 107 ASN A N 1
ATOM 864 C CA . ASN A 1 107 ? -12.248 12.673 -3.589 1.00 66.81 107 ASN A CA 1
ATOM 865 C C . ASN A 1 107 ? -11.632 14.067 -3.693 1.00 66.81 107 ASN A C 1
ATOM 867 O O . ASN A 1 107 ? -11.301 14.676 -2.673 1.00 66.81 107 ASN A O 1
ATOM 871 N N . THR A 1 108 ? -11.461 14.543 -4.924 1.00 54.19 108 THR A N 1
ATOM 872 C CA . THR A 1 108 ? -11.113 15.937 -5.226 1.00 54.19 108 THR A CA 1
ATOM 873 C C . THR A 1 108 ? -12.262 16.887 -4.879 1.00 54.19 108 THR A C 1
ATOM 875 O O . THR A 1 108 ? -12.027 18.083 -4.741 1.00 54.19 108 THR A O 1
ATOM 878 N N . ASP A 1 109 ? -13.477 16.359 -4.684 1.00 53.91 109 ASP A N 1
ATOM 879 C CA . ASP A 1 109 ? -14.626 17.125 -4.205 1.00 53.91 109 ASP A CA 1
ATOM 880 C C . ASP A 1 109 ? -14.285 17.760 -2.856 1.00 53.91 109 ASP A C 1
ATOM 882 O O . ASP A 1 109 ? -14.031 17.081 -1.854 1.00 53.91 109 ASP A O 1
ATOM 886 N N . GLU A 1 110 ? -14.208 19.086 -2.865 1.00 54.00 110 GLU A N 1
ATOM 887 C CA . GLU A 1 110 ? -13.715 19.891 -1.762 1.00 54.00 110 GLU A CA 1
ATOM 888 C C . GLU A 1 110 ? -14.421 19.505 -0.448 1.00 54.00 110 GLU A C 1
ATOM 890 O O . GLU A 1 110 ? -15.655 19.446 -0.394 1.00 54.00 110 GLU A O 1
ATOM 895 N N . PRO A 1 111 ? -13.684 19.333 0.668 1.00 52.53 111 PRO A N 1
ATOM 896 C CA . PRO A 1 111 ? -14.266 19.074 1.992 1.00 52.53 111 PRO A CA 1
ATOM 897 C C . PRO A 1 111 ? -15.316 20.110 2.437 1.00 52.53 111 PRO A C 1
ATOM 899 O O . PRO A 1 111 ? -16.035 19.894 3.418 1.00 52.53 111 PRO A O 1
ATOM 902 N N . GLN A 1 112 ? -15.376 21.250 1.742 1.00 50.25 112 GLN A N 1
ATOM 903 C CA . GLN A 1 112 ? -16.316 22.343 1.957 1.00 50.25 112 GLN A CA 1
ATOM 904 C C . GLN A 1 112 ? -17.727 22.064 1.416 1.00 50.25 112 GLN A C 1
ATOM 906 O O . GLN A 1 112 ? -18.666 22.666 1.929 1.00 50.25 112 GLN A O 1
ATOM 911 N N . GLN A 1 113 ? -17.907 21.150 0.453 1.00 50.97 113 GLN A N 1
ATOM 912 C CA . GLN A 1 113 ? -19.223 20.861 -0.141 1.00 50.97 113 GLN A CA 1
ATOM 913 C C . GLN A 1 113 ? -20.005 19.754 0.586 1.00 50.97 113 GLN A C 1
ATOM 915 O O . GLN A 1 113 ? -21.220 19.648 0.424 1.00 50.97 113 GLN A O 1
ATOM 920 N N . LEU A 1 114 ? -19.341 18.954 1.426 1.00 53.03 114 LEU A N 1
ATOM 921 C CA . LEU A 1 114 ? -19.997 17.901 2.205 1.00 53.03 114 LEU A CA 1
ATOM 922 C C . LEU A 1 114 ? -20.622 18.474 3.496 1.00 53.03 114 LEU A C 1
ATOM 924 O O . LEU A 1 114 ? -19.994 19.323 4.145 1.00 53.03 114 LEU A O 1
ATOM 928 N N . PRO A 1 115 ? -21.822 18.030 3.917 1.00 50.81 115 PRO A N 1
ATOM 929 C CA . PRO A 1 115 ? -22.483 18.504 5.136 1.00 50.81 115 PRO A CA 1
ATOM 930 C C . PRO A 1 115 ? -21.585 18.407 6.386 1.00 50.81 115 PRO A C 1
ATOM 932 O O . PRO A 1 115 ? -20.727 17.537 6.501 1.00 50.81 115 PRO A O 1
ATOM 935 N N . ALA A 1 116 ? -21.747 19.305 7.363 1.00 53.88 116 ALA A N 1
ATOM 936 C CA . ALA A 1 116 ? -20.963 19.277 8.611 1.00 53.88 116 ALA A CA 1
ATOM 937 C C . ALA A 1 116 ? -21.202 18.013 9.465 1.00 53.88 116 ALA A C 1
ATOM 939 O O . ALA A 1 116 ? -20.345 17.643 10.261 1.00 53.88 116 ALA A O 1
ATOM 940 N N . THR A 1 117 ? -22.337 17.343 9.258 1.00 53.81 117 THR A N 1
ATOM 941 C CA . THR A 1 117 ? -22.744 16.088 9.909 1.00 53.81 117 THR A CA 1
ATOM 942 C C . THR A 1 117 ? -22.096 14.847 9.294 1.00 53.81 117 THR A C 1
ATOM 944 O O . THR A 1 117 ? -22.358 13.734 9.737 1.00 53.81 117 THR A O 1
ATOM 947 N N . ASP A 1 118 ? -21.296 15.017 8.243 1.00 59.12 118 ASP A N 1
ATOM 948 C CA . ASP A 1 118 ? -20.822 13.903 7.444 1.00 59.12 118 ASP A CA 1
ATOM 949 C C . ASP A 1 118 ? -19.672 13.166 8.143 1.00 59.12 118 ASP A C 1
ATOM 951 O O . ASP A 1 118 ? -18.638 13.753 8.494 1.00 59.12 118 ASP A O 1
ATOM 955 N N . THR A 1 119 ? -19.840 11.855 8.328 1.00 57.62 119 THR A N 1
ATOM 956 C CA . THR A 1 119 ? -18.880 10.954 8.984 1.00 57.62 119 THR A CA 1
ATOM 957 C C . THR A 1 119 ? -17.477 11.093 8.379 1.00 57.62 119 THR A C 1
ATOM 959 O O . THR A 1 119 ? -16.481 10.927 9.079 1.00 57.62 119 THR A O 1
ATOM 962 N N . HIS A 1 120 ? -17.380 11.517 7.114 1.00 57.19 120 HIS A N 1
ATOM 963 C CA . HIS A 1 120 ? -16.145 11.797 6.379 1.00 57.19 120 HIS A CA 1
ATOM 964 C C . HIS A 1 120 ? -15.241 12.909 6.951 1.00 57.19 120 HIS A C 1
ATOM 966 O O . HIS A 1 120 ? -14.054 12.931 6.617 1.00 57.19 120 HIS A O 1
ATOM 972 N N . LYS A 1 121 ? -15.733 13.802 7.824 1.00 63.69 121 LYS A N 1
ATOM 973 C CA . LYS A 1 121 ? -14.931 14.908 8.402 1.00 63.69 121 LYS A CA 1
ATOM 974 C C . LYS A 1 121 ? -14.151 14.536 9.664 1.00 63.69 121 LYS A C 1
ATOM 976 O O . LYS A 1 121 ? -13.467 15.376 10.249 1.00 63.69 121 LYS A O 1
ATOM 981 N N . LYS A 1 122 ? -14.226 13.281 10.104 1.00 70.69 122 LYS A N 1
ATOM 982 C CA . LYS A 1 122 ? -13.534 12.851 11.321 1.00 70.69 122 LYS A CA 1
ATOM 983 C C . LYS A 1 122 ? -12.018 12.866 11.124 1.00 70.69 122 LYS A C 1
ATOM 985 O O . LYS A 1 122 ? -11.537 12.290 10.145 1.00 70.69 122 LYS A O 1
ATOM 990 N N . PRO A 1 123 ? -11.235 13.410 12.074 1.00 70.38 123 PRO A N 1
ATOM 991 C CA . PRO A 1 123 ? -9.781 13.505 11.935 1.00 70.38 123 PRO A CA 1
ATOM 992 C C . PRO A 1 123 ? -9.107 12.164 11.613 1.00 70.38 123 PRO A C 1
ATOM 994 O O . PRO A 1 123 ? -8.227 12.094 10.760 1.00 70.38 123 PRO A O 1
ATOM 997 N N . GLY A 1 124 ? -9.565 11.070 12.234 1.00 73.38 124 GLY A N 1
ATOM 998 C CA . GLY A 1 124 ? -9.035 9.728 11.976 1.00 73.38 124 GLY A CA 1
ATOM 999 C C . GLY A 1 124 ? -9.241 9.239 10.537 1.00 73.38 124 GLY A C 1
ATOM 1000 O O . GLY A 1 124 ? -8.362 8.568 10.000 1.00 73.38 124 GLY A O 1
ATOM 1001 N N . LEU A 1 125 ? -10.359 9.605 9.905 1.00 73.44 125 LEU A N 1
ATOM 1002 C CA . LEU A 1 125 ? -10.668 9.266 8.512 1.00 73.44 125 LEU A CA 1
ATOM 1003 C C . LEU A 1 125 ? -9.834 10.075 7.531 1.00 73.44 125 LEU A C 1
ATOM 1005 O O . LEU A 1 125 ? -9.276 9.516 6.590 1.00 73.44 125 LEU A O 1
ATOM 1009 N N . ILE A 1 126 ? -9.705 11.374 7.793 1.00 77.44 126 ILE A N 1
ATOM 1010 C CA . ILE A 1 126 ? -8.884 12.276 6.984 1.00 77.44 126 ILE A CA 1
ATOM 1011 C C . ILE A 1 126 ? -7.436 11.777 6.957 1.00 77.44 126 ILE A C 1
ATOM 1013 O O . ILE A 1 126 ? -6.841 11.681 5.883 1.00 77.44 126 ILE A O 1
ATOM 1017 N N . ILE A 1 127 ? -6.895 11.393 8.120 1.00 81.12 127 ILE A N 1
ATOM 1018 C CA . ILE A 1 127 ? -5.537 10.847 8.230 1.00 81.12 127 ILE A CA 1
ATOM 1019 C C . ILE A 1 127 ? -5.407 9.550 7.430 1.00 81.12 127 ILE A C 1
ATOM 1021 O O . ILE A 1 127 ? -4.478 9.422 6.643 1.00 81.12 127 ILE A O 1
ATOM 1025 N N . GLN A 1 128 ? -6.323 8.591 7.588 1.00 79.44 128 GLN A N 1
ATOM 1026 C CA . GLN A 1 128 ? -6.241 7.313 6.866 1.00 79.44 128 GLN A CA 1
ATOM 1027 C C . GLN A 1 128 ? -6.338 7.481 5.352 1.00 79.44 128 GLN A C 1
ATOM 1029 O O . GLN A 1 128 ? -5.592 6.835 4.620 1.00 79.44 128 GLN A O 1
ATOM 1034 N N . ARG A 1 129 ? -7.220 8.372 4.891 1.00 82.75 129 ARG A N 1
ATOM 1035 C CA . ARG A 1 129 ? -7.319 8.753 3.483 1.00 82.75 129 ARG A CA 1
ATOM 1036 C C . ARG A 1 129 ? -5.987 9.313 2.995 1.00 82.75 129 ARG A C 1
ATOM 1038 O O . ARG A 1 129 ? -5.456 8.837 2.001 1.00 82.75 129 ARG A O 1
ATOM 1045 N N . HIS A 1 130 ? -5.407 10.280 3.705 1.00 85.69 130 HIS A N 1
ATOM 1046 C CA . HIS A 1 130 ? -4.102 10.834 3.335 1.00 85.69 130 HIS A CA 1
ATOM 1047 C C . HIS A 1 130 ? -3.002 9.769 3.308 1.00 85.69 130 HIS A C 1
ATOM 1049 O O . HIS A 1 130 ? -2.246 9.710 2.344 1.00 85.69 130 HIS A O 1
ATOM 1055 N N . VAL A 1 131 ? -2.946 8.897 4.317 1.00 86.75 131 VAL A N 1
ATOM 1056 C CA . VAL A 1 131 ? -1.973 7.797 4.384 1.00 86.75 131 VAL A CA 1
ATOM 1057 C C . VAL A 1 131 ? -2.109 6.872 3.176 1.00 86.75 131 VAL A C 1
ATOM 1059 O O . VAL A 1 131 ? -1.103 6.573 2.540 1.00 86.75 131 VAL A O 1
ATOM 1062 N N . MET A 1 132 ? -3.330 6.465 2.814 1.00 86.81 132 MET A N 1
ATOM 1063 C CA . MET A 1 132 ? -3.569 5.614 1.643 1.00 86.81 132 MET A CA 1
ATOM 1064 C C . MET A 1 132 ? -3.134 6.296 0.341 1.00 86.81 132 MET A C 1
ATOM 1066 O O . MET A 1 132 ? -2.479 5.675 -0.490 1.00 86.81 132 MET A O 1
ATOM 1070 N N . ASN A 1 133 ? -3.423 7.588 0.184 1.00 88.56 133 ASN A N 1
ATOM 1071 C CA . ASN A 1 133 ? -3.025 8.323 -1.016 1.00 88.56 133 ASN A CA 1
ATOM 1072 C C . ASN A 1 133 ? -1.517 8.478 -1.135 1.00 88.56 133 ASN A C 1
ATOM 1074 O O . ASN A 1 133 ? -0.950 8.171 -2.180 1.00 88.56 133 ASN A O 1
ATOM 1078 N N . VAL A 1 134 ? -0.855 8.898 -0.056 1.00 90.06 134 VAL A N 1
ATOM 1079 C CA . VAL A 1 134 ? 0.608 8.995 -0.018 1.00 90.06 134 VAL A CA 1
ATOM 1080 C C . VAL A 1 134 ? 1.237 7.634 -0.309 1.00 90.06 134 VAL A C 1
ATOM 1082 O O . VAL A 1 134 ? 2.203 7.558 -1.064 1.00 90.06 134 VAL A O 1
ATOM 1085 N N . PHE A 1 135 ? 0.669 6.557 0.235 1.00 90.19 135 PHE A N 1
ATOM 1086 C CA . PHE A 1 135 ? 1.131 5.200 -0.018 1.00 90.19 135 PHE A CA 1
ATOM 1087 C C . PHE A 1 135 ? 1.040 4.826 -1.502 1.00 90.19 135 PHE A C 1
ATOM 1089 O O . PHE A 1 135 ? 2.064 4.541 -2.121 1.00 90.19 135 PHE A O 1
ATOM 1096 N N . VAL A 1 136 ? -0.155 4.874 -2.094 1.00 89.00 136 VAL A N 1
ATOM 1097 C CA . VAL A 1 136 ? -0.387 4.472 -3.489 1.00 89.00 136 VAL A CA 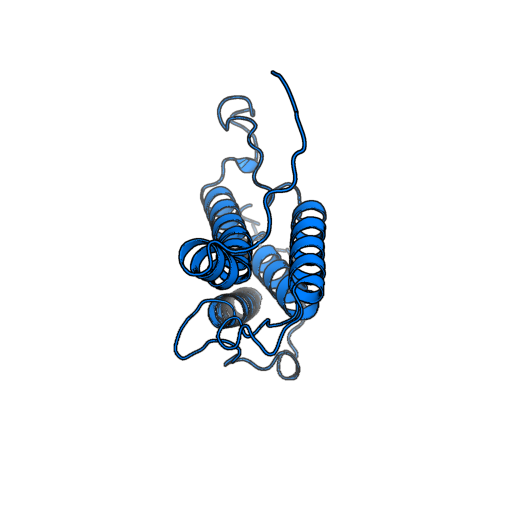1
ATOM 1098 C C . VAL A 1 136 ? 0.407 5.344 -4.464 1.00 89.00 136 VAL A C 1
ATOM 1100 O O . VAL A 1 136 ? 1.089 4.820 -5.346 1.00 89.00 136 VAL A O 1
ATOM 1103 N N . HIS A 1 137 ? 0.364 6.671 -4.308 1.00 89.81 137 HIS A N 1
ATOM 1104 C CA . HIS A 1 137 ? 1.118 7.572 -5.180 1.00 89.81 137 HIS A CA 1
ATOM 1105 C C . HIS A 1 137 ? 2.627 7.401 -4.998 1.00 89.81 137 HIS A C 1
ATOM 1107 O O . HIS A 1 137 ? 3.356 7.404 -5.985 1.00 89.81 137 HIS A O 1
ATOM 1113 N N . GLY A 1 138 ? 3.095 7.159 -3.770 1.00 89.94 138 GLY A N 1
ATOM 1114 C CA . GLY A 1 138 ? 4.490 6.821 -3.501 1.00 89.94 138 GLY A CA 1
ATOM 1115 C C . GLY A 1 138 ? 4.943 5.564 -4.249 1.00 89.94 138 GLY A C 1
ATOM 1116 O O . GLY A 1 138 ? 6.030 5.560 -4.824 1.00 89.94 138 GLY A O 1
ATOM 1117 N N . GLN A 1 139 ? 4.096 4.529 -4.316 1.00 88.81 139 GLN A N 1
ATOM 1118 C CA . GLN A 1 139 ? 4.383 3.319 -5.096 1.00 88.81 139 GLN A CA 1
ATOM 1119 C C . GLN A 1 139 ? 4.475 3.601 -6.599 1.00 88.81 139 GLN A C 1
ATOM 1121 O O . GLN A 1 139 ? 5.415 3.132 -7.236 1.00 88.81 139 GLN A O 1
ATOM 1126 N N . ARG A 1 140 ? 3.565 4.409 -7.162 1.00 88.44 140 ARG A N 1
ATOM 1127 C CA . ARG A 1 140 ? 3.629 4.802 -8.584 1.00 88.44 140 ARG A CA 1
ATOM 1128 C C . ARG A 1 140 ? 4.876 5.627 -8.888 1.00 88.44 140 ARG A C 1
ATOM 1130 O O . ARG A 1 140 ? 5.581 5.334 -9.848 1.00 88.44 140 ARG A O 1
ATOM 1137 N N . CYS A 1 141 ? 5.194 6.615 -8.050 1.00 88.62 141 CYS A N 1
ATOM 1138 C CA . CYS A 1 141 ? 6.413 7.409 -8.202 1.00 88.62 141 CYS A CA 1
ATOM 1139 C C . CYS A 1 141 ? 7.654 6.513 -8.196 1.00 88.62 141 CYS A C 1
ATOM 1141 O O . CYS A 1 141 ? 8.485 6.616 -9.092 1.00 88.62 141 CYS A O 1
ATOM 1143 N N . LYS A 1 142 ? 7.753 5.595 -7.227 1.00 85.81 142 LYS A N 1
ATOM 1144 C CA . LYS A 1 142 ? 8.854 4.630 -7.133 1.00 85.81 142 LYS A CA 1
ATOM 1145 C C . LYS A 1 142 ? 8.966 3.751 -8.382 1.00 85.81 142 LYS A C 1
ATOM 1147 O O . LYS A 1 142 ? 10.070 3.546 -8.875 1.00 85.81 142 LYS A O 1
ATOM 1152 N N . LEU A 1 143 ? 7.838 3.255 -8.886 1.00 86.56 143 LEU A N 1
ATOM 1153 C CA . LEU A 1 143 ? 7.767 2.399 -10.069 1.00 86.56 143 LEU A CA 1
ATOM 1154 C C . LEU A 1 143 ? 8.320 3.100 -11.325 1.00 86.56 143 LEU A C 1
ATOM 1156 O O . LEU A 1 143 ? 9.085 2.499 -12.078 1.00 86.56 143 LEU A O 1
ATOM 1160 N N . HIS A 1 144 ? 7.982 4.379 -11.521 1.00 85.06 144 HIS A N 1
ATOM 1161 C CA . HIS A 1 144 ? 8.358 5.146 -12.719 1.00 85.06 144 HIS A CA 1
ATOM 1162 C C . HIS A 1 144 ? 9.699 5.890 -12.609 1.00 85.06 144 H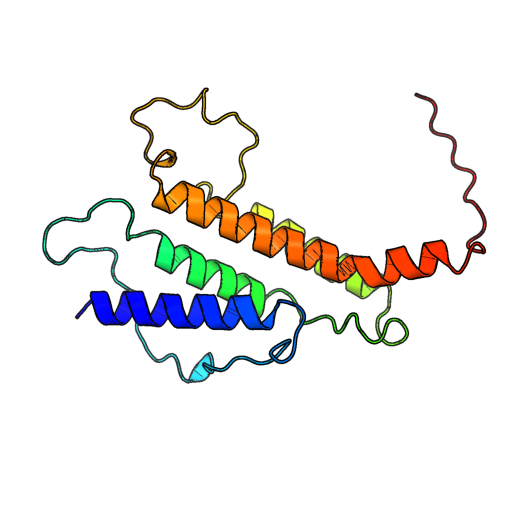IS A C 1
ATOM 1164 O O . HIS A 1 144 ? 10.301 6.220 -13.633 1.00 85.06 144 HIS A O 1
ATOM 1170 N N . LEU A 1 145 ? 10.207 6.137 -11.394 1.00 85.12 145 LEU A N 1
ATOM 1171 C CA . LEU A 1 145 ? 11.416 6.941 -11.158 1.00 85.12 145 LEU A CA 1
ATOM 1172 C C . LEU A 1 145 ? 12.658 6.492 -11.966 1.00 85.12 145 LEU A C 1
ATOM 1174 O O . LEU A 1 145 ? 13.301 7.362 -12.558 1.00 85.12 145 LEU A O 1
ATOM 1178 N N . PRO A 1 146 ? 13.004 5.189 -12.076 1.00 78.75 146 PRO A N 1
ATOM 1179 C CA . PRO A 1 146 ? 14.174 4.763 -12.855 1.00 78.75 146 PRO A CA 1
ATOM 1180 C C . PRO A 1 146 ? 14.048 5.039 -14.359 1.00 78.75 146 PRO A C 1
ATOM 1182 O O . PRO A 1 146 ? 15.053 5.214 -15.045 1.00 78.75 146 PRO A O 1
ATOM 1185 N N . TYR A 1 147 ? 12.825 5.066 -14.890 1.00 76.38 147 TYR A N 1
ATOM 1186 C CA . TYR A 1 147 ? 12.567 5.298 -16.314 1.00 76.38 147 TYR A CA 1
ATOM 1187 C C . TYR A 1 147 ? 12.596 6.787 -16.655 1.00 76.38 147 TYR A C 1
ATOM 1189 O O . TYR A 1 147 ? 13.129 7.161 -17.698 1.00 76.38 147 TYR A O 1
ATOM 1197 N N . LEU A 1 148 ? 12.124 7.642 -15.742 1.00 76.81 148 LEU A N 1
ATOM 1198 C CA . LEU A 1 148 ? 12.300 9.093 -15.851 1.00 76.81 148 LEU A CA 1
ATOM 1199 C C . LEU A 1 148 ? 13.787 9.478 -15.844 1.00 76.81 148 LEU A C 1
ATOM 1201 O O . LEU A 1 148 ? 14.219 10.279 -16.669 1.00 76.81 148 LEU A O 1
ATOM 1205 N N . ALA A 1 149 ? 14.582 8.872 -14.955 1.00 72.56 149 ALA A N 1
ATOM 1206 C CA . ALA A 1 149 ? 16.021 9.117 -14.889 1.00 72.56 149 ALA A CA 1
ATOM 1207 C C . ALA A 1 149 ? 16.757 8.674 -16.169 1.00 72.56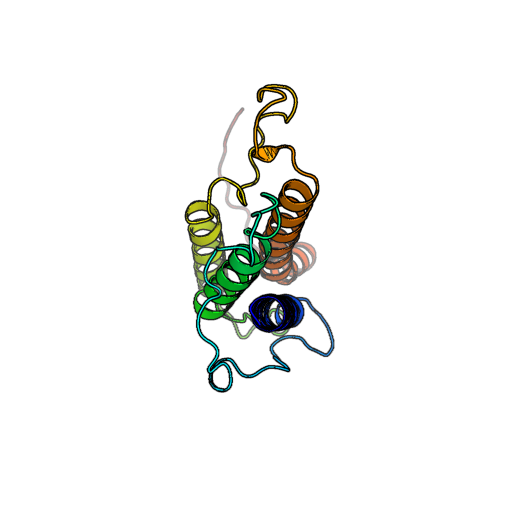 149 ALA A C 1
ATOM 1209 O O . ALA A 1 149 ? 17.647 9.384 -16.631 1.00 72.56 149 ALA A O 1
ATOM 1210 N N . ARG A 1 150 ? 16.365 7.545 -16.780 1.00 67.31 150 ARG A N 1
ATOM 1211 C CA . ARG A 1 150 ? 16.942 7.080 -18.056 1.00 67.31 150 ARG A CA 1
ATOM 1212 C C . ARG A 1 150 ? 16.579 7.977 -19.238 1.00 67.31 150 ARG A C 1
ATOM 1214 O O . ARG A 1 150 ? 17.471 8.338 -19.996 1.00 67.31 150 ARG A O 1
ATOM 1221 N N . GLY A 1 151 ? 15.324 8.416 -19.353 1.00 61.09 151 GLY A N 1
ATOM 1222 C CA . GLY A 1 151 ? 14.905 9.346 -20.413 1.00 61.09 151 GLY A CA 1
ATOM 1223 C C . GLY A 1 151 ? 15.612 10.710 -20.365 1.00 61.09 151 GLY A C 1
ATOM 1224 O O . GLY A 1 151 ? 15.715 11.384 -21.385 1.00 61.0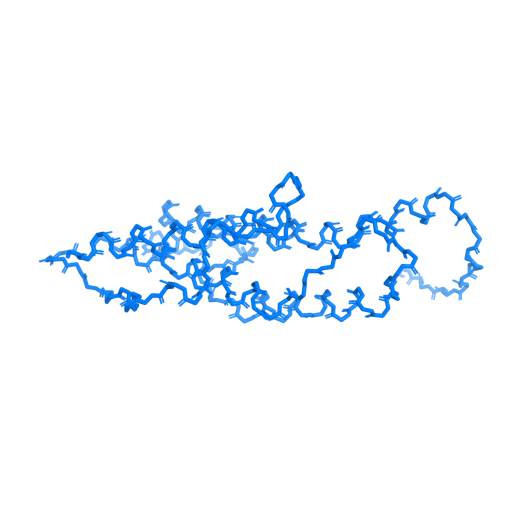9 151 GLY A O 1
ATOM 1225 N N . ALA A 1 152 ? 16.140 11.104 -19.200 1.00 59.38 152 ALA A N 1
ATOM 1226 C CA . ALA A 1 152 ? 16.959 12.306 -19.048 1.00 59.38 152 ALA A CA 1
ATOM 1227 C C . ALA A 1 152 ? 18.436 12.112 -19.462 1.00 59.38 152 ALA A C 1
ATOM 1229 O O . ALA A 1 152 ? 19.120 13.100 -19.724 1.00 59.38 152 ALA A O 1
ATOM 1230 N N . VAL A 1 153 ? 18.931 10.867 -19.509 1.00 59.03 153 VAL A N 1
ATOM 1231 C CA . VAL A 1 153 ? 20.340 10.524 -19.796 1.00 59.03 153 VAL A CA 1
ATOM 1232 C C . VAL A 1 153 ? 20.525 9.940 -21.207 1.00 59.03 153 VAL A C 1
ATOM 1234 O O . VAL A 1 153 ? 21.564 10.173 -21.820 1.00 59.03 153 VAL A O 1
ATOM 1237 N N . GLU A 1 154 ? 19.523 9.254 -21.767 1.00 49.50 154 GLU A N 1
ATOM 1238 C CA . GLU A 1 154 ? 19.509 8.763 -23.154 1.00 49.50 154 GLU A CA 1
ATOM 1239 C C . GLU A 1 154 ? 18.540 9.583 -24.029 1.00 49.50 154 GLU A C 1
ATOM 1241 O O . GLU A 1 154 ? 17.368 9.231 -24.160 1.00 49.50 154 GLU A O 1
ATOM 1246 N N . PRO A 1 155 ? 19.001 10.647 -24.713 1.00 50.03 155 PRO A N 1
ATOM 1247 C CA . PRO A 1 155 ? 18.163 11.443 -25.614 1.00 50.03 155 PRO A CA 1
ATOM 1248 C C . PRO A 1 155 ? 17.856 10.751 -26.961 1.00 50.03 155 PRO A C 1
ATOM 1250 O O . PRO A 1 155 ? 17.455 11.420 -27.910 1.00 50.03 155 PRO A O 1
ATOM 1253 N N . THR A 1 156 ? 18.038 9.430 -27.086 1.00 50.00 156 THR A N 1
ATOM 1254 C CA . THR A 1 156 ? 17.914 8.715 -28.374 1.00 50.00 156 THR A CA 1
ATOM 1255 C C . THR A 1 156 ? 16.836 7.634 -28.353 1.00 50.00 156 THR A C 1
ATOM 1257 O O . THR A 1 156 ? 17.053 6.498 -28.759 1.00 50.00 156 THR A O 1
ATOM 1260 N N . THR A 1 157 ? 15.626 7.999 -27.943 1.00 42.44 157 THR A N 1
ATOM 1261 C CA . THR A 1 157 ? 14.419 7.435 -28.565 1.00 42.44 157 THR A CA 1
ATOM 1262 C C . THR A 1 157 ? 14.014 8.374 -29.700 1.00 42.44 157 THR A C 1
ATOM 1264 O O . THR A 1 157 ? 13.814 9.559 -29.425 1.00 42.44 157 THR A O 1
ATOM 1267 N N . PRO A 1 158 ? 13.918 7.919 -30.966 1.00 40.25 158 PRO A N 1
ATOM 1268 C CA . PRO A 1 158 ? 13.555 8.799 -32.069 1.00 40.25 158 PRO A CA 1
ATOM 1269 C C . PRO A 1 158 ? 12.189 9.418 -31.784 1.00 40.25 158 PRO A C 1
ATOM 1271 O O . PRO A 1 158 ? 11.223 8.714 -31.478 1.00 40.25 158 PRO A O 1
ATOM 1274 N N . ALA A 1 159 ? 12.148 10.747 -31.854 1.00 40.41 159 ALA A N 1
ATOM 1275 C CA . ALA A 1 159 ? 10.946 11.546 -31.727 1.00 40.41 159 ALA A CA 1
ATOM 1276 C C . ALA A 1 159 ? 9.834 10.937 -32.591 1.00 40.41 159 ALA A C 1
ATOM 1278 O O . ALA A 1 159 ? 9.931 10.905 -33.817 1.00 40.41 159 ALA A O 1
ATOM 1279 N N . ARG A 1 160 ? 8.767 10.443 -31.954 1.00 40.59 160 ARG A N 1
ATOM 1280 C CA . ARG A 1 160 ? 7.511 10.227 -32.668 1.00 40.59 160 ARG A CA 1
ATOM 1281 C C . ARG A 1 160 ? 6.932 11.606 -32.948 1.00 40.59 160 ARG A C 1
AT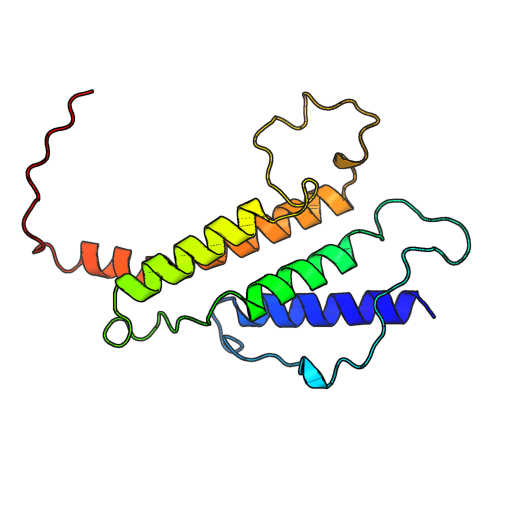OM 1283 O O . ARG A 1 160 ? 6.336 12.223 -32.070 1.00 40.59 160 ARG A O 1
ATOM 1290 N N . GLU A 1 161 ? 7.134 12.069 -34.179 1.00 43.47 161 GLU A N 1
ATOM 1291 C CA . GLU A 1 161 ? 6.211 12.983 -34.846 1.00 43.47 161 GLU A CA 1
ATOM 1292 C C . GLU A 1 161 ? 4.782 12.481 -34.613 1.00 43.47 161 GLU A C 1
ATOM 1294 O O . GLU A 1 161 ? 4.430 11.342 -34.925 1.00 43.47 161 GLU A O 1
ATOM 1299 N N . GLY A 1 162 ? 3.981 13.322 -33.978 1.00 39.09 162 GLY A N 1
ATOM 1300 C CA . GLY A 1 162 ? 2.638 12.991 -33.533 1.00 39.09 162 GLY A CA 1
ATOM 1301 C C . GLY A 1 162 ? 1.963 14.253 -33.041 1.00 39.09 162 GLY A C 1
ATOM 1302 O O . GLY A 1 162 ? 1.760 14.445 -31.848 1.00 39.09 162 GLY A O 1
ATOM 1303 N N . SER A 1 163 ? 1.712 15.143 -33.991 1.00 42.84 163 SER A N 1
ATOM 1304 C CA . SER A 1 163 ? 0.928 16.362 -33.881 1.00 42.84 163 SER A CA 1
ATOM 1305 C C . SER A 1 163 ? -0.372 16.148 -33.101 1.00 42.84 163 SER A C 1
ATOM 1307 O O . SER A 1 163 ? -1.290 15.487 -33.576 1.00 42.84 163 SER A O 1
ATOM 1309 N N . TYR A 1 164 ? -0.480 16.806 -31.949 1.00 37.31 164 TYR A N 1
ATOM 1310 C CA . TYR A 1 164 ? -1.761 17.211 -31.385 1.00 37.31 164 TYR A CA 1
ATOM 1311 C C . TYR A 1 164 ? -1.712 18.717 -31.145 1.00 37.31 164 TYR A C 1
ATOM 1313 O O . TYR A 1 164 ? -0.987 19.210 -30.283 1.00 37.31 164 TYR A O 1
ATOM 1321 N N . ASN A 1 165 ? -2.439 19.432 -32.001 1.00 37.38 165 ASN A N 1
ATOM 1322 C CA . ASN A 1 165 ? -2.732 20.847 -31.843 1.00 37.38 165 ASN A CA 1
ATOM 1323 C C . ASN A 1 165 ? -3.802 21.018 -30.757 1.00 37.38 165 ASN A C 1
ATOM 1325 O O . ASN A 1 165 ? -4.704 20.184 -30.652 1.00 37.38 165 ASN A O 1
ATOM 1329 N N . PHE A 1 166 ? -3.636 22.087 -29.977 1.00 45.53 166 PHE A N 1
ATOM 1330 C CA . PHE A 1 166 ? -4.553 22.590 -28.952 1.00 45.53 166 PHE A CA 1
ATOM 1331 C C . PHE A 1 166 ? -5.963 22.868 -29.481 1.00 45.53 166 PHE A C 1
ATOM 1333 O O . PHE A 1 166 ? -6.081 23.269 -30.663 1.00 45.53 166 PHE A O 1
#

Secondary structure (DSSP, 8-state):
-HHHHHHHHHHHHHHHHHTTSSSTTTT--SS-GGG---PPPPS--SS---TTSHHHHHHHHHHHHHHHHS----TT-TTTS-HHHHHHHHHHHHHHHHHS-TTTS---S-TTTS-TT-GGG-HHHHHHHHHHHHHHHHHHHHHHHHHHHHHHH---S---------

Sequence (166 aa):
METARRVWWYLIGTDAMISRFPGPHEGTYLINPRQMNVRKPLNADDEDLVEGQELRVRLAEVVRNFTDRVPLTNSSNPDVHSYDLVLEVDAAIGQFIEDLPPFLKFNTDEPQQLPATDTHKKPGLIIQRHVMNVFVHGQRCKLHLPYLARGAVEPTTPAREGSYNF

Foldseek 3Di:
DLVVLLVVLLLQLVQLLVLLADDPNPPHGPDDPVNPPGDQRDQDDPDDRPLQSSCSSVSSVLSVVLSVQADRDPLVDVVVDDVVSLVVNVVSLVVSLVVDDPLLHDDPPDPVPDDPPDSSPDPSSVVNSVVSVCSSVSSNCSSCVSVVVVCVVDVPPPDPPDDDDD

Organism: NCBI:txid100902

Radius of gyration: 19.67 Å; chains: 1; bounding box: 43×40×60 Å